Protein AF-A0A0C2CTV4-F1 (afdb_monomer)

Radius of gyration: 22.44 Å; Cα contacts (8 Å, |Δi|>4): 45; chains: 1; bounding box: 60×56×37 Å

pLDDT: mean 71.82, std 16.91, range [40.06, 91.25]

Secondary structure (DSSP, 8-state):
-----------STT---SS--PPPTTS-TTS---------EE-TTS-EE---HHHHH-TTSHHHHHHHHHH---HHHHHHHH---GGGGT------

Mean predicted aligned error: 15.99 Å

Organism: NCBI:txid51022

Foldseek 3Di:
DDDPDPPPPPDPPDPPPVPPDPDDVPPDPPPDDVDDPQPFDQDPVRDTPSQDPCLVPDCPHDVVLVCQCVVDPDVVSNCVSVNDDCVVVVDDPPPD

Sequence (96 aa):
TLMRGVEASLNPEFQIQNEDFPALPGASPGDHPAQAPASLSLGQAGEVSNIPPTMLADQFGMAGLVTYLRTVDNPSIVSLALGYDLTTLGLNLNLS

InterPro domains:
  IPR038635 CCR4-NOT complex subunit 2/3/5, C-terminal domain superfamily [G3DSA:2.30.30.1020] (52-96)
  IPR040168 Not2/Not3/Not5 [PTHR23326] (41-96)

Solvent-accessible surface area (backbone atoms only — not comparable to full-atom values): 6670 Å² total; per-residue (Å²): 142,77,84,80,75,84,70,77,74,72,66,87,73,81,76,75,68,94,68,77,64,83,73,60,96,82,64,76,94,82,78,75,72,93,66,72,82,60,67,71,39,76,43,98,86,71,47,76,41,60,75,53,69,64,45,49,72,28,71,89,29,54,46,23,52,53,46,49,63,72,71,48,86,46,65,76,61,44,29,71,78,76,52,72,77,64,68,78,72,77,53,83,85,79,79,124

Structure (mmCIF, N/CA/C/O backbone):
data_AF-A0A0C2CTV4-F1
#
_entry.id   AF-A0A0C2CTV4-F1
#
loop_
_atom_site.group_PDB
_atom_site.id
_atom_site.type_symbol
_atom_site.label_atom_id
_atom_site.label_alt_id
_atom_site.label_comp_id
_atom_site.label_asym_id
_atom_site.label_entity_id
_atom_site.label_seq_id
_atom_site.pdbx_PDB_ins_code
_atom_site.Car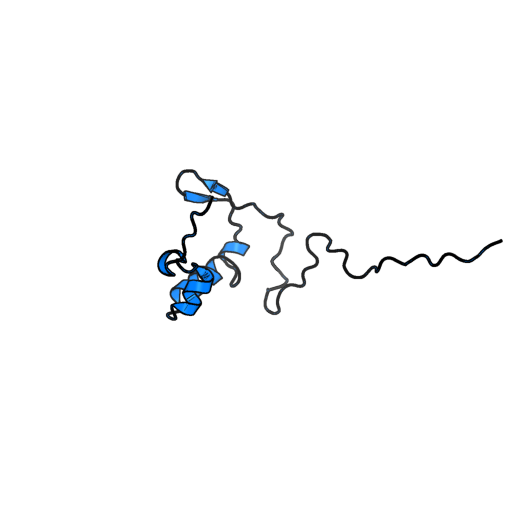tn_x
_atom_site.Cartn_y
_atom_site.Cartn_z
_atom_site.occupancy
_atom_site.B_iso_or_equiv
_atom_site.auth_seq_id
_atom_site.auth_comp_id
_atom_site.auth_asym_id
_atom_site.auth_atom_id
_atom_site.pdbx_PDB_model_num
ATOM 1 N N . THR A 1 1 ? 43.590 42.404 12.415 1.00 44.34 1 THR A N 1
ATOM 2 C CA . THR A 1 1 ? 43.407 41.945 11.022 1.00 44.34 1 THR A CA 1
ATOM 3 C C . THR A 1 1 ? 44.057 40.576 10.908 1.00 44.34 1 THR A C 1
ATOM 5 O O . THR A 1 1 ? 45.271 40.539 10.948 1.00 44.34 1 THR A O 1
ATOM 8 N N . LEU A 1 2 ? 43.423 39.402 10.929 1.00 46.47 2 LEU A N 1
ATOM 9 C CA . LEU A 1 2 ? 42.045 38.915 10.788 1.00 46.47 2 LEU A CA 1
ATOM 10 C C . LEU A 1 2 ? 41.867 37.748 11.791 1.00 46.47 2 LEU A C 1
ATOM 12 O O . LEU A 1 2 ? 42.731 36.874 11.850 1.00 46.47 2 LEU A O 1
ATOM 16 N N . MET A 1 3 ? 40.746 37.697 12.517 1.00 40.06 3 MET A N 1
ATOM 17 C CA . MET A 1 3 ? 40.251 36.450 13.114 1.00 40.06 3 MET A CA 1
ATOM 18 C C . MET A 1 3 ? 39.757 35.572 11.963 1.00 40.06 3 MET A C 1
ATOM 20 O O . MET A 1 3 ? 38.882 35.989 11.205 1.00 40.06 3 MET A O 1
ATOM 24 N N . ARG A 1 4 ? 40.369 34.400 11.783 1.00 47.00 4 ARG A N 1
ATOM 25 C CA . ARG A 1 4 ? 39.967 33.424 10.769 1.00 47.00 4 ARG A CA 1
ATOM 26 C C . ARG A 1 4 ? 38.567 32.939 11.119 1.00 47.00 4 ARG A C 1
ATOM 28 O O . ARG A 1 4 ? 38.384 32.343 12.176 1.00 47.00 4 ARG A O 1
ATOM 35 N N . GLY A 1 5 ? 37.606 33.266 10.261 1.00 46.47 5 GLY A N 1
ATOM 36 C CA . GLY A 1 5 ? 36.229 32.823 10.393 1.00 46.47 5 GLY A CA 1
ATOM 37 C C . GLY A 1 5 ? 36.191 31.314 10.573 1.00 46.47 5 GLY A C 1
ATOM 38 O O . GLY A 1 5 ? 36.761 30.567 9.778 1.00 46.47 5 GLY A O 1
ATOM 39 N N . VAL A 1 6 ? 35.539 30.887 11.649 1.00 47.34 6 VAL A N 1
ATOM 40 C CA . VAL A 1 6 ? 34.917 29.571 11.723 1.00 47.34 6 VAL A CA 1
ATOM 41 C C . VAL A 1 6 ? 33.816 29.604 10.672 1.00 47.34 6 VAL A C 1
ATOM 43 O O . VAL A 1 6 ? 32.687 30.002 10.943 1.00 47.34 6 VAL A O 1
ATOM 46 N N . GLU A 1 7 ? 34.174 29.286 9.433 1.00 47.72 7 GLU A N 1
ATOM 47 C CA . GLU A 1 7 ? 33.180 28.892 8.454 1.00 47.72 7 GLU A CA 1
ATOM 48 C C . GLU A 1 7 ? 32.735 27.511 8.904 1.00 47.72 7 GLU A C 1
ATOM 50 O O . GLU A 1 7 ? 33.483 26.535 8.822 1.00 47.72 7 GLU A O 1
ATOM 55 N N . ALA A 1 8 ? 31.547 27.463 9.504 1.00 45.25 8 ALA A N 1
ATOM 56 C CA . ALA A 1 8 ? 30.809 26.231 9.658 1.00 45.25 8 ALA A CA 1
ATOM 57 C C . ALA A 1 8 ? 30.675 25.646 8.251 1.00 45.25 8 ALA A C 1
ATOM 59 O O . ALA A 1 8 ? 29.812 26.059 7.479 1.00 45.25 8 ALA A O 1
ATOM 60 N N . S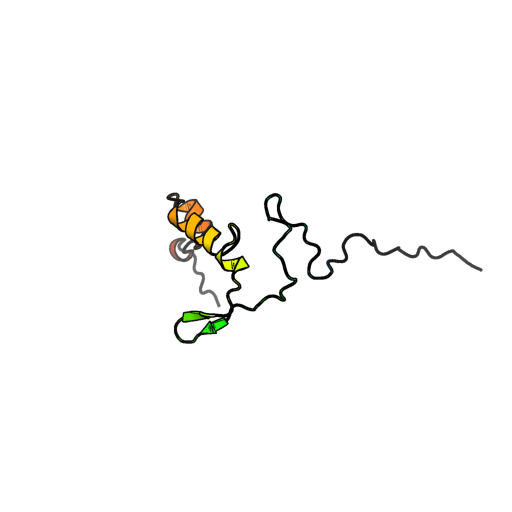ER A 1 9 ? 31.596 24.747 7.900 1.00 45.22 9 SER A N 1
ATOM 61 C CA . SER A 1 9 ? 31.460 23.860 6.760 1.00 45.22 9 SER A CA 1
ATOM 62 C C . SER A 1 9 ? 30.173 23.099 7.011 1.00 45.22 9 SER A C 1
ATOM 64 O O . SER A 1 9 ? 30.150 22.144 7.784 1.00 45.22 9 SER A O 1
ATOM 66 N N . LEU A 1 10 ? 29.083 23.604 6.436 1.00 51.50 10 LEU A N 1
ATOM 67 C CA . LEU A 1 10 ? 27.808 22.920 6.355 1.00 51.50 10 LEU A CA 1
ATOM 68 C C . LEU A 1 10 ? 28.135 21.525 5.834 1.00 51.50 10 LEU A C 1
ATOM 70 O O . LEU A 1 10 ? 28.732 21.394 4.765 1.00 51.50 10 LEU A O 1
ATOM 74 N N . ASN A 1 11 ? 27.869 20.524 6.670 1.00 54.12 11 ASN A N 1
ATOM 75 C CA . ASN A 1 11 ? 28.173 19.129 6.405 1.00 54.12 11 ASN A CA 1
ATOM 76 C C . ASN A 1 11 ? 27.841 18.790 4.939 1.00 54.12 11 ASN A C 1
ATOM 78 O O . ASN A 1 11 ? 26.689 18.958 4.539 1.00 54.12 11 ASN A O 1
ATOM 82 N N . PRO A 1 12 ? 28.798 18.291 4.137 1.00 53.84 12 PRO A N 1
ATOM 83 C CA . PRO A 1 12 ? 28.481 17.681 2.846 1.00 53.84 12 PRO A CA 1
ATOM 84 C C . PRO A 1 12 ? 27.757 16.331 3.019 1.00 53.84 12 PRO A C 1
ATOM 86 O O . PRO A 1 12 ? 27.431 15.672 2.038 1.00 53.84 12 PRO A O 1
ATOM 89 N N . GLU A 1 13 ? 27.510 15.909 4.260 1.00 56.72 13 GLU A N 1
ATOM 90 C CA . GLU A 1 13 ? 26.700 14.749 4.605 1.00 56.72 13 GLU A CA 1
ATOM 91 C C . GLU A 1 13 ? 25.208 15.113 4.561 1.00 56.72 13 GLU A C 1
ATOM 93 O O . GLU A 1 13 ? 24.736 15.943 5.338 1.00 56.72 13 GLU A O 1
ATOM 98 N N . PHE A 1 14 ? 24.484 14.438 3.662 1.00 56.41 14 PHE A N 1
ATOM 99 C CA . PHE A 1 14 ? 23.031 14.484 3.433 1.00 56.41 14 PHE A CA 1
ATOM 100 C C . PHE A 1 14 ? 22.486 15.672 2.619 1.00 56.41 14 PHE A C 1
ATOM 102 O O . PHE A 1 14 ? 21.517 16.324 3.005 1.00 56.41 14 PHE A O 1
ATOM 109 N N . GLN A 1 15 ? 23.020 15.896 1.415 1.00 53.41 15 GLN A N 1
ATOM 110 C CA . GLN A 1 15 ?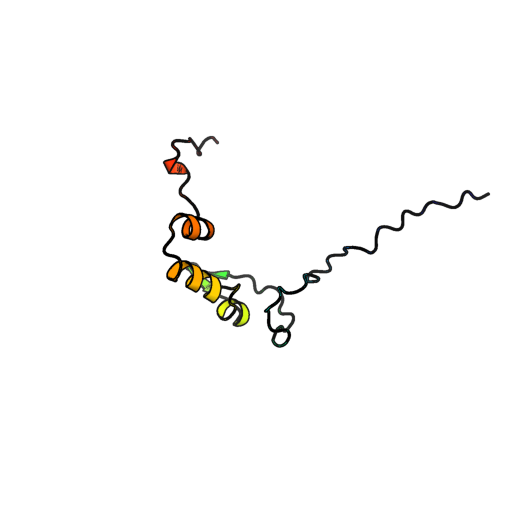 22.211 16.494 0.344 1.00 53.41 15 GLN A CA 1
ATOM 111 C C . GLN A 1 15 ? 21.372 15.389 -0.313 1.00 53.41 15 GLN A C 1
ATOM 113 O O . GLN A 1 15 ? 21.860 14.702 -1.202 1.00 53.41 15 GLN A O 1
ATOM 118 N N . ILE A 1 16 ? 20.117 15.204 0.119 1.00 57.22 16 ILE A N 1
ATOM 119 C CA . ILE A 1 16 ? 19.176 14.285 -0.547 1.00 57.22 16 ILE A CA 1
ATOM 120 C C . ILE A 1 16 ? 18.812 14.886 -1.913 1.00 57.22 16 ILE A C 1
ATOM 122 O O . ILE A 1 16 ? 17.882 15.680 -2.044 1.00 57.22 16 ILE A O 1
ATOM 126 N N . GLN A 1 17 ? 19.596 14.552 -2.936 1.00 54.25 17 GLN A N 1
ATOM 127 C CA . GLN A 1 17 ? 19.379 14.951 -4.325 1.00 54.25 17 GLN A CA 1
ATOM 128 C C . GLN A 1 17 ? 18.321 14.046 -4.955 1.00 54.25 17 GLN A C 1
ATOM 130 O O . GLN A 1 17 ? 18.679 13.144 -5.689 1.00 54.25 17 GLN A O 1
ATOM 135 N N . ASN A 1 18 ? 17.040 14.258 -4.644 1.00 56.19 18 ASN A N 1
ATOM 136 C CA . ASN A 1 18 ? 15.851 13.602 -5.222 1.00 56.19 18 ASN A CA 1
ATOM 137 C C . ASN A 1 18 ? 15.798 12.051 -5.311 1.00 56.19 18 ASN A C 1
ATOM 139 O O . ASN A 1 18 ? 14.706 11.546 -5.512 1.00 56.19 18 ASN A O 1
ATOM 143 N N . GLU A 1 19 ? 16.890 11.300 -5.144 1.00 56.84 19 GLU A N 1
ATOM 144 C CA . GLU A 1 19 ? 17.023 9.872 -5.479 1.00 56.84 19 GLU A CA 1
ATOM 145 C C . GLU A 1 19 ? 18.209 9.189 -4.744 1.00 56.84 19 GLU A C 1
ATOM 147 O O . GLU A 1 19 ? 18.566 8.062 -5.068 1.00 56.84 19 GLU A O 1
ATOM 152 N N . ASP A 1 20 ? 18.852 9.821 -3.751 1.00 56.47 20 ASP A N 1
ATOM 153 C CA . ASP A 1 20 ? 19.952 9.186 -2.990 1.00 56.47 20 ASP A CA 1
ATOM 154 C C . ASP A 1 20 ? 19.416 8.328 -1.826 1.00 56.47 20 ASP A C 1
ATOM 156 O O . ASP A 1 20 ? 19.783 8.489 -0.661 1.00 56.47 20 ASP A O 1
ATOM 160 N N . PHE A 1 21 ? 18.459 7.449 -2.137 1.00 65.81 21 PHE A N 1
ATOM 161 C CA . PHE A 1 21 ? 18.037 6.380 -1.239 1.00 65.81 21 PHE A CA 1
ATOM 162 C C . PHE A 1 21 ? 18.683 5.081 -1.721 1.00 65.81 21 PHE A C 1
ATOM 164 O O . PHE A 1 21 ? 18.332 4.593 -2.798 1.00 65.81 21 PHE A O 1
ATOM 171 N N . PRO A 1 22 ? 19.613 4.488 -0.954 1.00 59.62 22 PRO A N 1
ATOM 172 C CA . PRO A 1 22 ? 20.165 3.195 -1.318 1.00 59.62 22 PRO A CA 1
ATOM 173 C C . PRO A 1 22 ? 19.026 2.176 -1.379 1.00 59.62 22 PRO A C 1
ATOM 175 O O . PRO A 1 22 ? 18.260 2.020 -0.425 1.00 59.62 22 PRO A O 1
ATOM 178 N N . ALA A 1 23 ? 18.902 1.500 -2.520 1.00 57.38 23 ALA A N 1
ATOM 179 C CA . ALA A 1 23 ? 17.894 0.472 -2.709 1.00 57.38 23 ALA A CA 1
ATOM 180 C C . ALA A 1 23 ? 18.029 -0.612 -1.625 1.00 57.38 23 ALA A C 1
ATOM 182 O O . ALA A 1 23 ? 19.136 -0.978 -1.216 1.00 57.38 23 ALA A O 1
ATOM 183 N N . LEU A 1 24 ? 16.891 -1.126 -1.155 1.00 52.69 24 LEU A N 1
ATOM 184 C CA . LEU A 1 24 ? 16.860 -2.179 -0.145 1.00 52.69 24 LEU A CA 1
ATOM 185 C C . LEU A 1 24 ? 17.629 -3.416 -0.655 1.00 52.69 24 LEU A C 1
ATOM 187 O O . LEU A 1 24 ? 17.487 -3.774 -1.830 1.00 52.69 24 LEU A O 1
ATOM 191 N N . PRO A 1 25 ? 18.415 -4.099 0.199 1.00 46.72 25 PRO A N 1
ATOM 192 C CA . PRO A 1 25 ? 19.090 -5.339 -0.173 1.00 46.72 25 PRO A CA 1
ATOM 193 C C . PRO A 1 25 ? 18.087 -6.346 -0.759 1.00 46.72 25 PRO A C 1
ATOM 195 O O . PRO A 1 25 ? 17.194 -6.814 -0.058 1.00 46.72 25 PRO A O 1
ATOM 198 N N . GLY A 1 26 ? 18.211 -6.648 -2.056 1.00 50.94 26 GLY A N 1
ATOM 199 C CA . GLY A 1 26 ? 17.293 -7.528 -2.793 1.00 50.94 26 GLY A CA 1
ATOM 200 C C . GLY A 1 26 ? 16.540 -6.867 -3.955 1.00 50.94 26 GLY A C 1
ATOM 201 O O . GLY A 1 26 ? 15.955 -7.585 -4.762 1.00 50.94 26 GLY A O 1
ATOM 202 N N . ALA A 1 27 ? 16.583 -5.537 -4.095 1.00 55.81 27 ALA A N 1
ATOM 203 C CA . ALA A 1 27 ? 16.144 -4.866 -5.319 1.00 55.81 27 ALA A CA 1
ATOM 204 C C . ALA A 1 27 ? 17.188 -5.093 -6.429 1.00 55.81 27 ALA A C 1
ATOM 206 O O . ALA A 1 27 ? 18.363 -4.765 -6.260 1.00 55.81 27 ALA A O 1
ATOM 207 N N . SER A 1 28 ? 16.787 -5.696 -7.552 1.00 53.69 28 SER A N 1
ATOM 208 C CA . SER A 1 28 ? 17.703 -6.004 -8.660 1.00 53.69 28 SER A CA 1
ATOM 209 C C . SER A 1 28 ? 18.242 -4.702 -9.287 1.00 53.69 28 SER A C 1
ATOM 211 O O . SER A 1 28 ? 17.442 -3.926 -9.808 1.00 53.69 28 SER A O 1
ATOM 213 N N . PRO A 1 29 ? 19.568 -4.434 -9.289 1.00 46.62 29 PRO A N 1
ATOM 214 C CA . PRO A 1 29 ? 20.136 -3.145 -9.725 1.00 46.62 29 PRO A CA 1
ATOM 215 C C . PRO A 1 29 ? 20.096 -2.863 -11.242 1.00 46.62 29 PRO A C 1
ATOM 217 O O . PRO A 1 29 ? 20.801 -1.973 -11.705 1.00 46.62 29 PRO A O 1
ATOM 220 N N . GLY A 1 30 ? 19.345 -3.634 -12.033 1.00 50.12 30 GLY A N 1
ATOM 221 C CA . GLY A 1 30 ? 19.475 -3.668 -13.496 1.00 50.12 30 GLY A CA 1
ATOM 222 C C . GLY A 1 30 ? 18.364 -2.999 -14.307 1.00 50.12 30 GLY A C 1
ATOM 223 O O . GLY A 1 30 ? 18.610 -2.673 -15.463 1.00 50.12 30 GLY A O 1
ATOM 224 N N . ASP A 1 31 ? 17.184 -2.758 -13.726 1.00 51.41 31 ASP A N 1
ATOM 225 C CA . ASP A 1 31 ? 15.974 -2.414 -14.498 1.00 51.41 31 ASP A CA 1
ATOM 226 C C . ASP A 1 31 ? 15.340 -1.067 -14.112 1.00 51.41 31 ASP A C 1
ATOM 228 O O . ASP A 1 31 ? 14.175 -0.817 -14.416 1.00 51.41 31 ASP A O 1
ATOM 232 N N . HIS A 1 32 ? 16.089 -0.177 -13.457 1.00 52.34 32 HIS A N 1
ATOM 233 C CA . HIS A 1 32 ? 15.624 1.180 -13.164 1.00 52.34 32 HIS A CA 1
ATOM 234 C C . HIS A 1 32 ? 16.098 2.147 -14.262 1.00 52.34 32 HIS A C 1
ATOM 236 O O . HIS A 1 32 ? 17.179 2.730 -14.126 1.00 52.34 32 HIS A O 1
ATOM 242 N N . PRO A 1 33 ? 15.335 2.401 -15.346 1.00 44.34 33 PRO A N 1
ATOM 243 C CA . PRO A 1 33 ? 15.445 3.715 -15.944 1.00 44.34 33 PRO A CA 1
ATOM 244 C C . PRO A 1 33 ? 14.990 4.701 -14.865 1.00 44.34 33 PRO A C 1
ATOM 246 O O . PRO A 1 33 ? 14.004 4.451 -14.171 1.00 44.34 33 PRO A O 1
ATOM 249 N N . ALA A 1 34 ? 15.728 5.798 -14.706 1.00 51.19 34 ALA A N 1
ATOM 250 C CA . ALA A 1 34 ? 15.308 6.957 -13.932 1.00 51.19 34 ALA A CA 1
ATOM 251 C C . ALA A 1 34 ? 13.965 7.446 -14.492 1.00 51.19 34 ALA A C 1
ATOM 253 O O . ALA A 1 34 ? 13.908 8.255 -15.418 1.00 51.19 34 ALA A O 1
ATOM 254 N N . GLN A 1 35 ? 12.873 6.869 -14.009 1.00 48.75 35 GLN A N 1
ATOM 255 C CA . GLN A 1 35 ? 11.543 7.171 -14.477 1.00 48.75 35 GLN A CA 1
ATOM 256 C C . GLN A 1 35 ? 10.942 8.050 -13.404 1.00 48.75 35 GLN A C 1
ATOM 258 O O . GLN A 1 35 ? 10.550 7.572 -12.342 1.00 48.75 35 GLN A O 1
ATOM 263 N N . ALA A 1 36 ? 10.948 9.353 -13.698 1.00 50.41 36 ALA A N 1
ATOM 264 C CA . ALA A 1 36 ? 10.236 10.371 -12.943 1.00 50.41 36 ALA A CA 1
ATOM 265 C C . ALA A 1 36 ? 8.916 9.790 -12.421 1.00 50.41 36 ALA A C 1
ATOM 267 O O . ALA A 1 36 ? 8.257 9.077 -13.188 1.00 50.41 36 ALA A O 1
ATOM 268 N N . PRO A 1 37 ? 8.533 10.066 -11.161 1.00 54.78 37 PRO A N 1
ATOM 269 C CA . PRO A 1 37 ? 7.380 9.441 -10.539 1.00 54.78 37 PRO A CA 1
ATOM 270 C C . PRO A 1 37 ? 6.169 9.691 -11.427 1.00 54.78 37 PRO A C 1
ATOM 272 O O . PRO A 1 37 ? 5.635 10.798 -11.499 1.00 54.78 37 PRO A O 1
ATOM 275 N N . ALA A 1 38 ? 5.777 8.653 -12.160 1.00 61.94 38 ALA A N 1
ATOM 276 C CA . ALA A 1 38 ? 4.534 8.608 -12.883 1.00 61.94 38 ALA A CA 1
ATOM 277 C C . ALA A 1 38 ? 3.465 8.732 -11.800 1.00 61.94 38 ALA A C 1
ATOM 279 O O . ALA A 1 38 ? 3.222 7.786 -11.051 1.00 61.94 38 ALA A O 1
ATOM 280 N N . SER A 1 39 ? 2.915 9.936 -11.622 1.00 73.19 39 SER A N 1
ATOM 281 C CA . SER A 1 39 ? 1.882 10.144 -10.623 1.00 73.19 39 SER A CA 1
ATOM 282 C C . SER A 1 39 ? 0.709 9.249 -10.998 1.00 73.19 39 SER A C 1
ATOM 284 O O . SER A 1 39 ? 0.160 9.327 -12.106 1.00 73.19 39 SER A O 1
ATOM 286 N N . LEU A 1 40 ? 0.374 8.346 -10.081 1.00 83.50 40 LEU A N 1
ATOM 287 C CA . LEU A 1 40 ? -0.800 7.500 -10.197 1.00 83.50 40 LEU A CA 1
ATOM 288 C C . LEU A 1 40 ? -2.006 8.415 -10.362 1.00 83.50 40 LEU A C 1
ATOM 290 O O . LEU A 1 40 ? -2.208 9.344 -9.579 1.00 83.50 40 LEU A O 1
ATOM 294 N N . SER A 1 41 ? -2.778 8.180 -11.411 1.00 87.38 41 SER A N 1
ATOM 295 C CA . SER A 1 41 ? -3.954 8.988 -11.707 1.00 87.38 41 SER A CA 1
ATOM 296 C C . SER A 1 41 ? -5.192 8.139 -11.480 1.00 87.38 41 SER A C 1
ATOM 298 O O . SER A 1 41 ? -5.297 7.047 -12.031 1.00 87.38 41 SER A O 1
ATOM 300 N N . LEU A 1 42 ? -6.112 8.633 -10.651 1.00 88.00 42 LEU A N 1
ATOM 301 C CA . LEU A 1 42 ? -7.397 7.988 -10.404 1.00 88.00 42 LEU A CA 1
ATOM 302 C C . LEU A 1 42 ? -8.447 8.583 -11.346 1.00 88.00 42 LEU A C 1
ATOM 304 O O . LEU A 1 42 ? -8.795 9.760 -11.249 1.00 88.00 42 LEU A O 1
ATOM 308 N N . GLY A 1 43 ? -8.940 7.767 -12.270 1.00 90.06 43 GLY A N 1
ATOM 309 C CA . GLY A 1 43 ? -10.041 8.105 -13.157 1.00 90.06 43 GLY A CA 1
ATOM 310 C C . GLY A 1 43 ? -11.374 8.196 -12.411 1.00 90.06 43 GLY A C 1
ATOM 311 O O . GLY A 1 43 ? -11.557 7.635 -11.333 1.00 90.06 43 GLY A O 1
ATOM 312 N N . GLN A 1 44 ? -12.353 8.864 -13.021 1.00 88.12 44 GLN A N 1
ATOM 313 C CA . GLN A 1 44 ? -13.688 9.070 -12.435 1.00 88.12 44 GLN A CA 1
ATOM 314 C C . GLN A 1 44 ? -14.457 7.762 -12.169 1.00 88.12 44 GLN A C 1
ATOM 316 O O . GLN A 1 44 ? -15.355 7.737 -11.334 1.00 88.12 44 GLN A O 1
ATOM 321 N N . ALA A 1 45 ? -14.095 6.677 -12.859 1.00 88.62 45 ALA A N 1
ATOM 322 C CA . ALA A 1 45 ? -14.652 5.337 -12.671 1.00 88.62 45 ALA A CA 1
ATOM 323 C C . ALA A 1 45 ? -13.850 4.471 -11.676 1.00 88.62 45 ALA A C 1
ATOM 325 O O . ALA A 1 45 ? -14.098 3.273 -11.570 1.00 88.62 45 ALA A O 1
ATOM 326 N N . GLY A 1 46 ? -12.866 5.048 -10.977 1.00 87.06 46 GLY A N 1
ATOM 327 C CA . GLY A 1 46 ? -11.989 4.317 -10.061 1.00 87.06 46 GLY A CA 1
ATOM 328 C C . GLY A 1 46 ? -10.838 3.565 -10.740 1.00 87.06 46 GLY A C 1
ATOM 329 O O . GLY A 1 46 ? -10.123 2.821 -10.075 1.00 87.06 46 GLY A O 1
ATOM 330 N N . GLU A 1 47 ? -10.641 3.743 -12.050 1.00 91.00 47 GLU A N 1
ATOM 331 C CA . GLU A 1 47 ? -9.479 3.202 -12.761 1.00 91.00 47 GLU A CA 1
ATOM 332 C C . GLU A 1 47 ? -8.202 3.902 -12.288 1.00 91.00 47 GLU A C 1
ATOM 334 O O . GLU A 1 47 ? -8.150 5.129 -12.240 1.00 91.00 47 GLU A O 1
ATOM 339 N N . VAL A 1 48 ? -7.158 3.137 -11.979 1.00 86.31 48 VAL A N 1
ATOM 340 C CA . VAL A 1 48 ? -5.830 3.687 -11.701 1.00 86.31 48 VAL A CA 1
ATOM 341 C C . VAL A 1 48 ? -4.987 3.573 -12.967 1.00 86.31 48 VAL A C 1
ATOM 343 O O . VAL A 1 48 ? -4.672 2.469 -13.407 1.00 86.31 48 VAL A O 1
ATOM 346 N N . SER A 1 49 ? -4.614 4.708 -13.552 1.00 87.25 49 SER A N 1
ATOM 347 C CA . SER A 1 49 ? -3.761 4.777 -14.739 1.00 87.25 49 SER A CA 1
ATOM 348 C C . SER A 1 49 ? -2.348 5.237 -14.381 1.00 87.25 49 SER A C 1
ATOM 350 O O .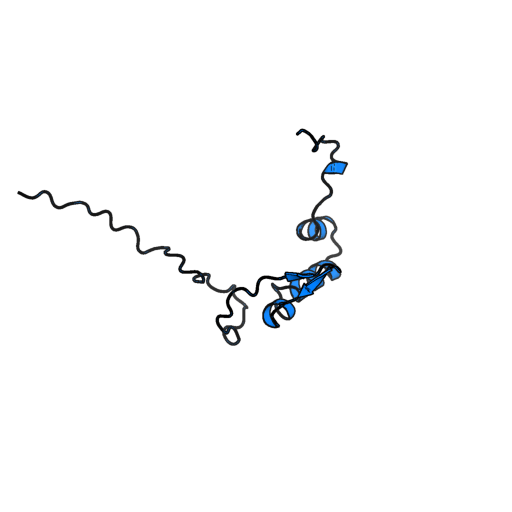 SER A 1 49 ? -2.100 5.743 -13.284 1.00 87.25 49 SER A O 1
ATOM 352 N N . ASN A 1 50 ? -1.427 5.123 -15.345 1.00 87.06 50 ASN A N 1
ATOM 353 C CA . ASN A 1 50 ? -0.026 5.530 -15.187 1.00 87.06 50 ASN A CA 1
ATOM 354 C C . ASN A 1 50 ? 0.750 4.668 -14.168 1.00 87.06 50 ASN A C 1
ATOM 356 O O . ASN A 1 50 ? 1.649 5.155 -13.491 1.00 87.06 50 ASN A O 1
ATOM 360 N N . ILE A 1 51 ? 0.392 3.382 -14.060 1.00 85.31 51 ILE A N 1
ATOM 361 C CA . ILE A 1 51 ? 1.114 2.399 -13.245 1.00 85.31 51 ILE A CA 1
ATOM 362 C C . ILE A 1 51 ? 2.301 1.882 -14.073 1.00 85.31 51 ILE A C 1
ATOM 364 O O . ILE A 1 51 ? 2.080 1.177 -15.063 1.00 85.31 51 ILE A O 1
ATOM 368 N N . PRO A 1 52 ? 3.555 2.207 -13.717 1.00 82.50 52 PRO A N 1
ATOM 369 C CA . PRO A 1 52 ? 4.704 1.668 -14.427 1.00 82.50 52 PRO A CA 1
ATOM 370 C C . PRO A 1 52 ? 4.826 0.152 -14.178 1.00 82.50 52 PRO A C 1
ATOM 372 O O . PRO A 1 52 ? 4.498 -0.318 -13.083 1.00 82.50 52 PRO A O 1
ATOM 375 N N . PRO A 1 53 ? 5.340 -0.633 -15.145 1.00 81.25 53 PRO A N 1
ATOM 376 C CA . PRO A 1 53 ? 5.513 -2.080 -14.987 1.00 81.25 53 PRO A CA 1
ATOM 377 C C . PRO A 1 53 ? 6.329 -2.471 -13.749 1.00 81.25 53 PRO A C 1
ATOM 379 O O . PRO A 1 53 ? 6.043 -3.489 -13.123 1.00 81.25 53 PRO A O 1
ATOM 382 N N . THR A 1 54 ? 7.297 -1.636 -13.362 1.00 80.12 54 THR A N 1
ATOM 383 C CA . THR A 1 54 ? 8.117 -1.816 -12.158 1.00 80.12 54 THR A CA 1
ATOM 384 C C . THR A 1 54 ? 7.277 -1.771 -10.885 1.00 80.12 54 THR A C 1
ATOM 386 O O . THR A 1 54 ? 7.413 -2.646 -10.046 1.00 80.12 54 THR A O 1
ATOM 389 N N . MET A 1 55 ? 6.320 -0.846 -10.767 1.00 83.19 55 MET A N 1
ATOM 390 C CA . MET A 1 55 ? 5.411 -0.790 -9.615 1.00 83.19 55 MET A CA 1
ATOM 391 C C . MET A 1 55 ? 4.474 -2.004 -9.558 1.00 83.19 55 MET A C 1
ATOM 393 O O . MET A 1 55 ? 4.084 -2.434 -8.472 1.00 83.19 55 MET A O 1
ATOM 397 N N . LEU A 1 56 ? 4.096 -2.562 -10.712 1.00 84.81 56 LEU A N 1
ATOM 398 C CA . LEU A 1 56 ? 3.216 -3.727 -10.762 1.00 84.81 56 LEU A CA 1
ATOM 399 C C . LEU A 1 56 ? 3.950 -5.029 -10.423 1.00 84.81 56 LEU A C 1
ATOM 401 O O . LEU A 1 56 ? 3.385 -5.848 -9.709 1.00 84.81 56 LEU A O 1
ATOM 405 N N . ALA A 1 57 ? 5.167 -5.232 -10.930 1.00 82.56 57 ALA A N 1
ATOM 406 C CA . ALA A 1 57 ? 5.912 -6.482 -10.766 1.00 82.56 57 ALA A CA 1
ATOM 407 C C . ALA A 1 57 ? 6.782 -6.537 -9.495 1.00 82.56 57 ALA A C 1
ATOM 409 O O . ALA A 1 57 ? 7.236 -7.619 -9.123 1.00 82.56 57 ALA A O 1
ATOM 410 N N . ASP A 1 58 ? 7.015 -5.405 -8.826 1.00 83.69 58 ASP A N 1
ATOM 411 C CA . ASP A 1 58 ? 7.854 -5.333 -7.628 1.00 83.69 58 ASP A CA 1
ATOM 412 C C . ASP A 1 58 ? 7.171 -5.944 -6.383 1.00 83.69 58 ASP A C 1
ATOM 414 O O . ASP A 1 58 ? 5.985 -5.731 -6.101 1.00 83.69 58 ASP A O 1
ATOM 418 N N . GLN A 1 59 ? 7.965 -6.678 -5.599 1.00 85.31 59 GLN A N 1
ATOM 419 C CA . GLN A 1 59 ? 7.622 -7.241 -4.290 1.00 85.31 59 GLN A CA 1
ATOM 420 C C . GLN A 1 59 ? 7.394 -6.174 -3.207 1.00 85.31 59 GLN A C 1
ATOM 422 O O . GLN A 1 59 ? 6.749 -6.461 -2.202 1.00 85.31 59 GLN A O 1
ATOM 427 N N . PHE 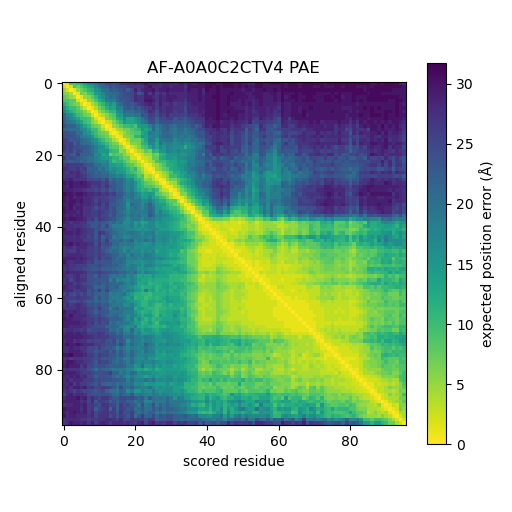A 1 60 ? 7.909 -4.959 -3.401 1.00 85.31 60 PHE A N 1
ATOM 428 C CA . PHE A 1 60 ? 7.593 -3.785 -2.580 1.00 85.31 60 PHE A CA 1
ATOM 429 C C . PHE A 1 60 ? 6.543 -2.874 -3.237 1.00 85.31 60 PHE A C 1
ATOM 431 O O . PHE A 1 60 ? 6.113 -1.892 -2.635 1.00 85.31 60 PHE A O 1
ATOM 438 N N . GLY A 1 61 ? 6.114 -3.208 -4.457 1.00 85.69 61 GLY A N 1
ATOM 439 C CA . GLY A 1 61 ? 5.069 -2.517 -5.199 1.00 85.69 61 GLY A CA 1
ATOM 440 C C . GLY A 1 61 ? 3.679 -3.120 -4.979 1.00 85.69 61 GLY A C 1
ATOM 441 O O . GLY A 1 61 ? 3.351 -3.690 -3.935 1.00 85.69 61 GLY A O 1
A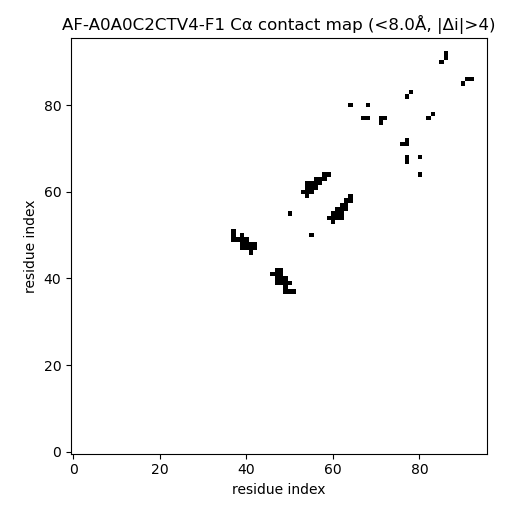TOM 442 N N . MET A 1 62 ? 2.834 -3.013 -6.003 1.00 88.00 62 MET A N 1
ATOM 443 C CA . MET A 1 62 ? 1.429 -3.422 -5.940 1.00 88.00 62 MET A CA 1
ATOM 444 C C . MET A 1 62 ? 1.265 -4.946 -5.869 1.00 88.00 62 MET A C 1
ATOM 446 O O . MET A 1 62 ? 0.420 -5.425 -5.111 1.00 88.00 62 MET A O 1
ATOM 450 N N . ALA A 1 63 ? 2.071 -5.731 -6.598 1.00 87.44 63 ALA A N 1
ATOM 451 C CA . ALA A 1 63 ? 2.032 -7.193 -6.477 1.00 87.44 63 ALA A CA 1
ATOM 452 C C . ALA A 1 63 ? 2.448 -7.660 -5.079 1.00 87.44 63 ALA A C 1
ATOM 454 O O . ALA A 1 63 ? 1.822 -8.572 -4.531 1.00 87.44 63 ALA A O 1
ATOM 455 N N . GLY A 1 64 ? 3.453 -7.009 -4.490 1.00 89.19 64 GLY A N 1
ATOM 456 C CA . GLY A 1 64 ? 3.857 -7.199 -3.102 1.00 89.19 64 GLY A CA 1
ATOM 457 C C . GLY A 1 64 ? 2.714 -7.003 -2.115 1.00 89.19 64 GLY A C 1
ATOM 458 O O . GLY A 1 64 ? 2.378 -7.917 -1.362 1.00 89.19 64 GLY A O 1
ATOM 459 N N . LEU A 1 65 ? 2.056 -5.843 -2.177 1.00 90.25 65 LEU A N 1
ATOM 460 C CA . LEU A 1 65 ? 0.921 -5.516 -1.313 1.00 90.25 65 LEU A CA 1
ATOM 461 C C . LEU A 1 65 ? -0.254 -6.490 -1.494 1.00 90.25 65 LEU A 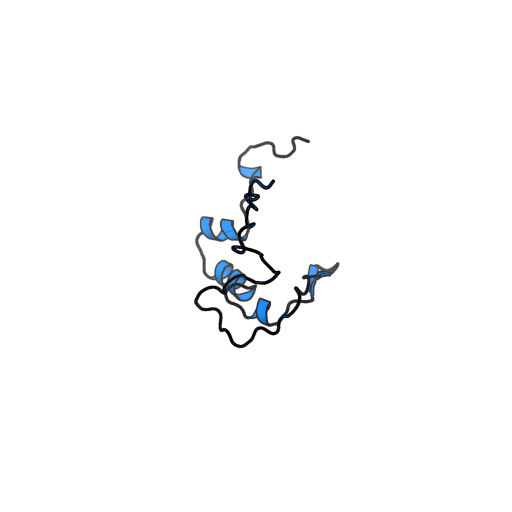C 1
ATOM 463 O O . LEU A 1 65 ? -0.820 -6.968 -0.515 1.00 90.25 65 LEU A O 1
ATOM 467 N N . VAL A 1 66 ? -0.619 -6.834 -2.730 1.00 91.25 66 VAL A N 1
ATOM 468 C CA . VAL A 1 66 ? -1.709 -7.792 -2.984 1.00 91.25 66 VAL A CA 1
ATOM 469 C C . VAL A 1 66 ? -1.335 -9.193 -2.487 1.00 91.25 66 VAL A C 1
ATOM 471 O O 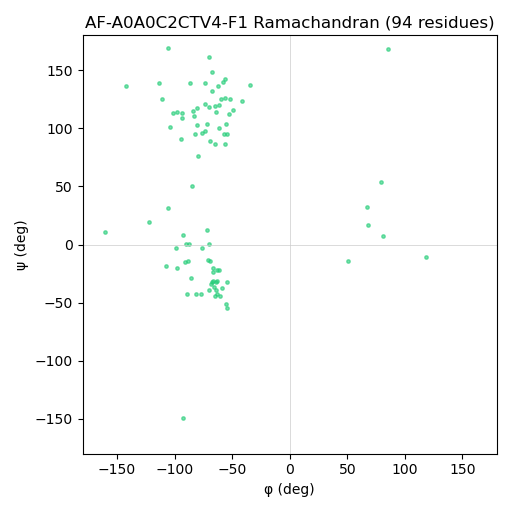. VAL A 1 66 ? -2.183 -9.918 -1.968 1.00 91.25 66 VAL A O 1
ATOM 474 N N . THR A 1 67 ? -0.070 -9.592 -2.617 1.00 89.88 67 THR A N 1
ATOM 475 C CA . THR A 1 67 ? 0.429 -10.856 -2.058 1.00 89.88 67 THR A CA 1
ATOM 476 C C . THR A 1 67 ? 0.359 -10.835 -0.538 1.00 89.88 67 THR A C 1
ATOM 478 O O . THR A 1 67 ? -0.156 -11.783 0.047 1.00 89.88 67 THR A O 1
ATOM 481 N N . TYR A 1 68 ? 0.775 -9.742 0.098 1.00 89.88 68 TYR A N 1
ATOM 482 C CA . TYR A 1 68 ? 0.642 -9.540 1.536 1.00 89.88 68 TYR A CA 1
ATOM 483 C C . TYR A 1 68 ? -0.815 -9.691 1.992 1.00 89.88 68 TYR A C 1
ATOM 485 O O . TYR A 1 68 ? -1.101 -10.513 2.855 1.00 89.88 68 TYR A O 1
ATOM 493 N N . LEU A 1 69 ? -1.754 -8.995 1.344 1.00 90.19 69 LEU A N 1
ATOM 494 C CA . LEU A 1 69 ? -3.178 -9.054 1.692 1.00 90.19 69 LEU A CA 1
ATOM 495 C C . LEU A 1 69 ? -3.805 -10.442 1.495 1.00 90.19 69 LEU A C 1
ATOM 497 O O . LEU A 1 69 ? -4.740 -10.788 2.207 1.00 90.19 69 LEU A O 1
ATOM 501 N N . ARG A 1 70 ? -3.325 -11.229 0.524 1.00 87.19 70 ARG A N 1
ATOM 502 C CA . ARG A 1 70 ? -3.847 -12.580 0.245 1.00 87.19 70 ARG A CA 1
ATOM 503 C C . ARG A 1 70 ? -3.213 -13.678 1.088 1.00 87.19 70 ARG A C 1
ATOM 505 O O . ARG A 1 70 ? -3.841 -14.708 1.287 1.00 87.19 70 ARG A O 1
ATOM 512 N N . THR A 1 71 ? -1.962 -13.496 1.495 1.00 88.06 71 THR A N 1
ATOM 513 C CA . THR A 1 71 ? -1.170 -14.549 2.155 1.00 88.06 71 THR A CA 1
ATOM 514 C C . THR A 1 71 ? -1.183 -14.398 3.674 1.00 88.06 71 THR A C 1
ATOM 516 O O . THR A 1 71 ? -0.871 -15.339 4.398 1.00 88.06 71 THR A O 1
ATOM 519 N N . 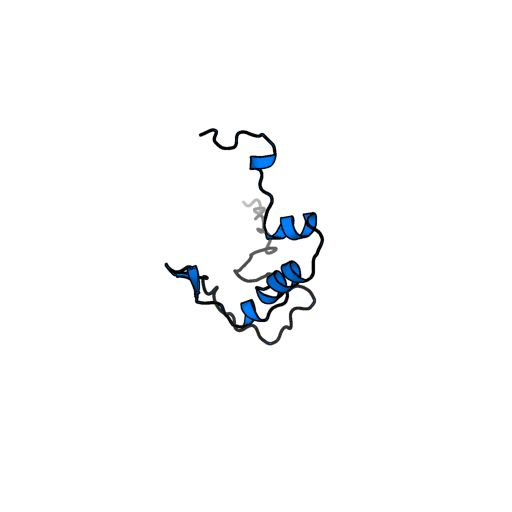VAL A 1 72 ? -1.509 -13.206 4.174 1.00 87.62 72 VAL A N 1
ATOM 520 C CA . VAL A 1 72 ? -1.581 -12.933 5.605 1.00 87.62 72 VAL A CA 1
ATOM 521 C C . VAL A 1 72 ? -3.012 -13.132 6.090 1.00 87.62 72 VAL A C 1
ATOM 523 O O . VAL A 1 72 ? -3.872 -12.286 5.878 1.00 87.62 72 VAL A O 1
ATOM 526 N N . ASP A 1 73 ? -3.236 -14.202 6.847 1.00 83.00 73 ASP A N 1
ATOM 527 C CA . ASP A 1 73 ? -4.526 -14.457 7.506 1.00 83.00 73 ASP A CA 1
ATOM 528 C C . ASP A 1 73 ? -4.637 -13.790 8.890 1.00 83.00 73 ASP A C 1
ATOM 530 O O . ASP A 1 73 ? -5.635 -13.937 9.597 1.00 83.00 73 ASP A O 1
ATOM 534 N N . ASN A 1 74 ? -3.597 -13.066 9.324 1.00 86.38 74 ASN A N 1
ATOM 535 C CA . ASN A 1 74 ? -3.594 -12.394 10.617 1.00 86.38 74 ASN A CA 1
ATOM 536 C C . ASN A 1 74 ? -4.284 -11.018 10.522 1.00 86.38 74 ASN A C 1
ATOM 538 O O . ASN A 1 74 ? -3.736 -10.108 9.892 1.00 86.38 74 ASN A O 1
ATOM 542 N N . PRO A 1 75 ? -5.427 -10.812 11.202 1.00 81.94 75 PRO A N 1
ATOM 543 C CA . PRO A 1 75 ? -6.212 -9.587 11.075 1.00 81.94 75 PRO A CA 1
ATOM 544 C C . PRO A 1 75 ? -5.467 -8.341 11.569 1.00 81.94 75 PRO A C 1
ATOM 546 O O . PRO A 1 75 ? -5.631 -7.271 10.989 1.00 81.94 75 PRO A O 1
ATOM 549 N N . SER A 1 76 ? -4.607 -8.457 12.584 1.00 84.44 76 SER A N 1
ATOM 550 C CA . SER A 1 76 ? -3.804 -7.334 13.090 1.00 84.44 76 SER A CA 1
ATOM 551 C C . SER A 1 76 ? -2.756 -6.872 12.079 1.00 84.44 76 SER A C 1
ATOM 553 O O . SER A 1 76 ? -2.437 -5.689 12.010 1.00 84.44 76 SER A O 1
ATOM 555 N N . ILE A 1 77 ? -2.232 -7.803 11.282 1.00 82.81 77 ILE A N 1
ATOM 556 C CA . ILE A 1 77 ? -1.233 -7.527 10.249 1.00 82.81 77 ILE A CA 1
ATOM 557 C C . ILE A 1 77 ? -1.925 -6.990 8.989 1.00 82.81 77 ILE A C 1
ATOM 559 O O . ILE A 1 77 ? -1.514 -5.967 8.460 1.00 82.81 77 ILE A O 1
ATOM 563 N N . VAL A 1 78 ? -3.060 -7.558 8.574 1.00 85.38 78 VAL A N 1
ATOM 564 C CA . VAL A 1 78 ? -3.883 -6.985 7.490 1.00 85.38 78 VAL A CA 1
ATOM 565 C C . VAL A 1 78 ? -4.341 -5.557 7.820 1.00 85.38 78 VAL A C 1
ATOM 567 O O . VAL A 1 78 ? -4.328 -4.689 6.946 1.00 85.38 78 VAL A O 1
ATOM 570 N N . SER A 1 79 ? -4.660 -5.280 9.089 1.00 84.56 79 SER A N 1
ATOM 571 C CA . SER A 1 79 ? -5.021 -3.935 9.566 1.00 84.56 79 SER A CA 1
ATOM 572 C C . SER A 1 79 ? -3.882 -2.919 9.437 1.00 84.56 79 SER A C 1
ATOM 574 O O . SER A 1 79 ? -4.147 -1.724 9.373 1.00 84.56 79 SER A O 1
ATOM 576 N N . LEU A 1 80 ? -2.620 -3.356 9.367 1.00 86.56 80 LEU A N 1
ATOM 577 C CA . LEU A 1 80 ? -1.497 -2.456 9.098 1.00 86.56 80 LEU A CA 1
ATOM 578 C C . LEU A 1 80 ? -1.540 -1.918 7.660 1.00 86.56 80 LEU A C 1
ATOM 580 O O . LEU A 1 80 ? -1.160 -0.775 7.428 1.00 86.56 80 LEU A O 1
ATOM 584 N N . ALA A 1 81 ? -2.020 -2.728 6.711 1.00 85.12 81 ALA A N 1
ATOM 585 C CA . ALA A 1 81 ? -2.140 -2.346 5.306 1.00 85.12 81 ALA A CA 1
ATOM 586 C C . ALA A 1 81 ? -3.484 -1.679 4.966 1.00 85.12 81 ALA A C 1
ATOM 588 O O . ALA A 1 81 ? -3.500 -0.703 4.222 1.00 85.12 81 ALA A O 1
ATOM 589 N N . LEU A 1 82 ? -4.607 -2.195 5.482 1.00 87.88 82 LEU A N 1
ATOM 590 C CA . LEU A 1 82 ? -5.955 -1.677 5.185 1.00 87.88 82 LEU A CA 1
ATOM 591 C C . LEU A 1 82 ? -6.432 -0.601 6.168 1.00 87.88 82 LEU A C 1
ATOM 593 O O . LEU A 1 82 ? -7.394 0.110 5.884 1.00 87.88 82 LEU A O 1
ATOM 597 N N . GLY A 1 83 ? -5.763 -0.475 7.311 1.00 86.38 83 GLY A N 1
ATOM 598 C CA . GLY A 1 83 ? -6.200 0.365 8.415 1.00 86.38 83 GLY A CA 1
ATOM 599 C C . GLY A 1 83 ? -7.187 -0.339 9.348 1.00 86.38 83 GLY A C 1
ATOM 600 O O . GLY A 1 83 ? -7.718 -1.413 9.060 1.00 86.38 83 GLY A O 1
ATOM 601 N N . TYR A 1 84 ? -7.416 0.294 10.497 1.00 86.44 84 TYR A N 1
ATOM 602 C CA . TYR A 1 84 ? -8.399 -0.118 11.495 1.00 86.44 84 TYR A CA 1
ATOM 603 C C . TYR A 1 84 ? -9.504 0.934 11.583 1.00 86.44 84 TYR A C 1
ATOM 605 O O . TYR A 1 84 ? -9.221 2.134 11.582 1.00 86.44 84 TYR A O 1
ATOM 613 N N . ASP A 1 85 ? -10.757 0.499 11.698 1.00 86.88 85 ASP A N 1
ATOM 614 C CA . ASP A 1 85 ? -11.879 1.413 11.895 1.00 86.88 85 ASP A CA 1
ATOM 615 C C . ASP A 1 85 ? -11.882 1.966 13.327 1.00 86.88 85 ASP A C 1
ATOM 617 O O . ASP A 1 85 ? -12.371 1.342 14.272 1.00 86.88 85 ASP A O 1
ATOM 621 N N . LEU A 1 86 ? -11.334 3.170 13.486 1.00 83.50 86 LEU A N 1
ATOM 622 C CA . LEU A 1 86 ? -11.222 3.841 14.778 1.00 83.50 86 LEU A CA 1
ATOM 623 C C . LEU A 1 86 ? -12.574 4.294 15.354 1.00 83.50 86 LEU A C 1
ATOM 625 O O . LEU A 1 86 ? -12.644 4.596 16.544 1.00 83.50 86 LEU A O 1
ATOM 629 N N . THR A 1 87 ? -13.656 4.320 14.566 1.00 85.81 87 THR A N 1
ATOM 630 C CA . THR A 1 87 ? -14.992 4.678 15.081 1.00 85.81 87 THR A CA 1
ATOM 631 C C . THR A 1 87 ? -15.519 3.637 16.070 1.00 85.81 87 THR A C 1
ATOM 633 O O . THR A 1 87 ? -16.285 3.956 16.980 1.00 85.81 87 THR A O 1
ATOM 636 N N . THR A 1 88 ? -15.018 2.405 15.969 1.00 82.44 88 THR A N 1
ATOM 637 C CA . THR A 1 88 ? -15.337 1.304 16.884 1.00 82.44 88 THR A CA 1
ATOM 638 C C . THR A 1 88 ? -14.736 1.475 18.283 1.00 82.44 88 THR A C 1
ATOM 640 O O . THR A 1 88 ? -15.172 0.804 19.217 1.00 82.44 88 THR A O 1
ATOM 643 N N . LEU A 1 89 ? -13.789 2.406 18.475 1.00 83.81 89 LEU A N 1
ATOM 644 C CA . LEU A 1 89 ? -13.183 2.683 19.785 1.00 83.81 89 LEU A CA 1
ATOM 645 C C . LEU A 1 89 ? -14.099 3.498 20.714 1.00 83.81 89 LEU A C 1
ATOM 647 O O . LEU A 1 89 ? -13.718 3.779 21.849 1.00 83.81 89 LEU A O 1
ATOM 651 N N . GLY A 1 90 ? -15.286 3.914 20.258 1.00 79.88 90 GLY A N 1
ATOM 652 C CA . GLY A 1 90 ? -16.197 4.735 21.065 1.00 79.88 90 GLY A CA 1
ATOM 653 C C . GLY A 1 90 ? -15.671 6.151 21.324 1.00 79.88 90 GLY A C 1
ATOM 654 O O . GLY A 1 90 ? -16.159 6.842 22.219 1.00 79.88 90 GLY A O 1
ATOM 655 N N . LEU A 1 91 ? -14.675 6.587 20.549 1.00 85.06 91 LEU A N 1
ATOM 656 C CA . LEU A 1 91 ? -14.172 7.954 20.554 1.00 85.06 91 LEU A CA 1
ATOM 657 C C . LEU A 1 91 ? -15.001 8.798 19.583 1.00 85.06 91 LEU A C 1
ATOM 659 O O . LEU A 1 91 ? -15.318 8.364 18.477 1.00 85.06 91 LEU A O 1
ATOM 663 N N . ASN A 1 92 ? -15.330 10.026 19.976 1.00 84.62 92 ASN A N 1
ATOM 664 C CA . ASN A 1 92 ? -15.936 10.978 19.055 1.00 84.62 92 ASN A CA 1
ATOM 665 C C . ASN A 1 92 ? -14.834 11.618 18.198 1.00 84.62 92 ASN A C 1
ATOM 667 O O . ASN A 1 92 ? -14.103 12.486 18.667 1.00 84.62 92 ASN A O 1
ATOM 671 N N . LEU A 1 93 ? -14.715 11.164 16.949 1.00 79.94 93 LEU A N 1
ATOM 672 C CA . LEU A 1 93 ? -13.742 11.672 15.974 1.00 79.94 93 LEU A CA 1
ATOM 673 C C . LEU A 1 93 ? -14.287 12.842 15.135 1.00 79.94 93 LEU A C 1
ATOM 675 O O . LEU A 1 93 ? -13.587 13.347 14.266 1.00 79.94 93 LEU A O 1
ATOM 679 N N . ASN A 1 94 ? -15.532 13.266 15.379 1.00 80.38 94 ASN A N 1
ATOM 680 C CA . ASN A 1 94 ? -16.215 14.342 14.657 1.00 80.38 94 ASN A CA 1
ATOM 681 C C . ASN A 1 94 ? -16.302 15.628 15.502 1.00 80.38 94 ASN A C 1
ATOM 683 O O . ASN A 1 94 ? -17.261 16.391 15.411 1.00 80.38 94 ASN A O 1
ATOM 687 N N . LEU A 1 95 ? -15.317 15.866 16.373 1.00 72.00 95 LEU A N 1
ATOM 688 C CA . LEU A 1 95 ? -15.133 17.190 16.961 1.00 72.00 95 LEU A CA 1
ATOM 689 C C . LEU A 1 95 ? -14.482 18.078 15.894 1.00 72.00 95 LEU A C 1
ATOM 691 O O . LEU A 1 95 ? -13.268 18.027 15.706 1.00 72.00 95 LEU A O 1
ATOM 695 N N . SER A 1 96 ? -15.302 18.840 15.171 1.00 61.84 96 SER A N 1
ATOM 696 C CA . SER A 1 96 ? -14.859 20.048 14.460 1.00 61.84 96 SER A CA 1
ATOM 697 C C . SER A 1 96 ? -15.012 21.272 15.351 1.00 61.84 96 SER A C 1
ATOM 699 O O . SER A 1 96 ? -16.005 21.312 16.114 1.00 61.84 96 SER A O 1
#